Protein AF-A0A816EAW7-F1 (afdb_monomer)

pLDDT: mean 80.54, std 17.63, range [36.53, 95.44]

Radius of gyration: 19.99 Å; Cα contacts (8 Å, |Δi|>4): 144; chains: 1; bounding box: 43×28×60 Å

Solvent-accessible surface area (backbone atoms only — not comparable to full-atom values): 8232 Å² total; per-residue (Å²): 134,89,57,76,67,58,57,55,52,52,49,51,55,50,50,52,52,50,51,55,50,50,54,50,51,55,53,49,51,54,51,42,52,52,53,39,47,65,67,39,70,83,46,56,86,49,46,46,56,39,50,96,47,56,56,71,58,33,49,54,53,45,54,53,47,52,52,54,28,46,75,72,71,34,52,48,37,37,38,30,41,41,70,43,67,92,51,97,84,47,75,60,60,42,52,62,49,52,50,51,51,28,57,77,69,72,35,50,77,45,82,50,97,50,85,22,38,39,34,37,41,39,64,92,86,63,87,84,74,85,83,79,83,80,86,80,86,76,90,133

Structure (mmCIF, N/CA/C/O backbone):
data_AF-A0A816EAW7-F1
#
_entry.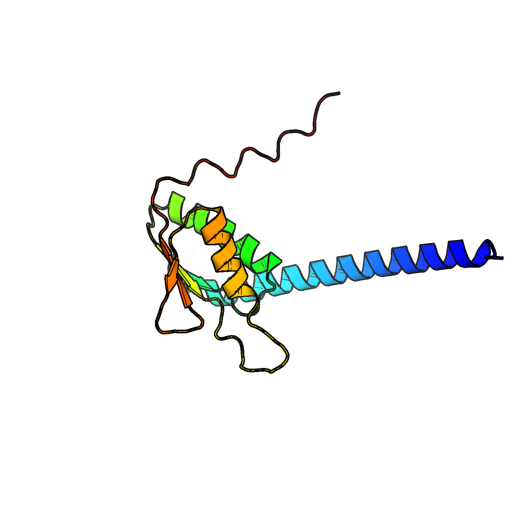id   AF-A0A816EAW7-F1
#
loop_
_atom_site.group_PDB
_atom_site.id
_atom_site.type_symbol
_atom_site.label_atom_id
_atom_site.label_alt_id
_atom_site.label_comp_id
_atom_site.label_asym_id
_atom_site.label_entity_id
_atom_site.label_seq_id
_atom_site.pdbx_PDB_ins_code
_atom_site.Cartn_x
_atom_site.Cartn_y
_atom_site.Cartn_z
_atom_site.occupancy
_atom_site.B_iso_or_equiv
_atom_site.auth_seq_id
_atom_site.auth_comp_id
_atom_site.auth_asym_id
_atom_site.auth_atom_id
_atom_site.pdbx_PDB_model_num
ATOM 1 N N . MET A 1 1 ? 26.544 9.872 -40.098 1.00 45.44 1 MET A N 1
ATOM 2 C CA . MET A 1 1 ? 25.531 9.278 -41.000 1.00 45.44 1 MET A CA 1
ATOM 3 C C . MET A 1 1 ? 25.099 7.954 -40.377 1.00 45.44 1 MET A C 1
ATOM 5 O O . MET A 1 1 ? 25.922 7.053 -40.312 1.00 45.44 1 MET A O 1
ATOM 9 N N . TRP A 1 2 ? 23.891 7.858 -39.815 1.00 51.16 2 TRP A N 1
ATOM 10 C CA . TRP A 1 2 ? 23.398 6.618 -39.192 1.00 51.16 2 TRP A CA 1
ATOM 11 C C . TRP A 1 2 ? 22.940 5.661 -40.300 1.00 51.16 2 TRP A C 1
ATOM 13 O O . TRP A 1 2 ? 22.069 6.033 -41.089 1.00 51.16 2 TRP A O 1
ATOM 23 N N . LYS A 1 3 ? 23.549 4.474 -40.412 1.00 60.03 3 LYS A N 1
ATOM 24 C CA . LYS A 1 3 ? 23.235 3.514 -41.482 1.00 60.03 3 LYS A CA 1
ATOM 25 C C . LYS A 1 3 ? 21.936 2.772 -41.149 1.00 60.03 3 LYS A C 1
ATOM 27 O O . LYS A 1 3 ? 21.667 2.451 -39.998 1.00 60.03 3 LYS A O 1
ATOM 32 N N . LEU A 1 4 ? 21.117 2.494 -42.167 1.00 55.78 4 LEU A N 1
ATOM 33 C CA . LEU A 1 4 ? 19.802 1.842 -42.035 1.00 55.78 4 LEU A CA 1
ATOM 34 C C . LEU A 1 4 ? 19.847 0.493 -41.276 1.00 55.78 4 LEU A C 1
ATOM 36 O O . LEU A 1 4 ? 18.864 0.130 -40.634 1.00 55.78 4 LEU A O 1
ATOM 40 N N . GLY A 1 5 ? 20.988 -0.209 -41.300 1.00 58.91 5 GLY A N 1
ATOM 41 C CA . GLY A 1 5 ? 21.215 -1.463 -40.568 1.00 58.91 5 GLY A CA 1
ATOM 42 C C . GLY A 1 5 ? 21.187 -1.313 -39.041 1.00 58.91 5 GLY A C 1
ATOM 43 O O . GLY A 1 5 ? 20.558 -2.134 -38.373 1.00 58.91 5 GLY A O 1
ATOM 44 N N . ASP A 1 6 ? 21.733 -0.217 -38.502 1.00 64.94 6 ASP A N 1
ATOM 45 C CA . ASP A 1 6 ? 21.784 0.041 -37.052 1.00 64.94 6 ASP A CA 1
ATOM 46 C C . ASP A 1 6 ? 20.390 0.285 -36.461 1.00 64.94 6 ASP A C 1
ATOM 48 O O . ASP A 1 6 ? 20.115 -0.068 -35.317 1.00 64.94 6 ASP A O 1
ATOM 52 N N . LYS A 1 7 ? 19.467 0.852 -37.251 1.00 69.12 7 LYS A N 1
ATOM 53 C CA . LYS A 1 7 ? 18.089 1.116 -36.804 1.00 69.12 7 LYS A CA 1
ATOM 54 C C . LYS A 1 7 ? 17.279 -0.169 -36.634 1.00 69.12 7 LYS A C 1
ATOM 56 O O . LYS A 1 7 ? 16.505 -0.275 -35.684 1.00 69.12 7 LYS A O 1
ATOM 61 N N . SER A 1 8 ? 17.450 -1.133 -37.542 1.00 79.06 8 SER A N 1
ATOM 62 C CA . SER A 1 8 ? 16.750 -2.422 -37.466 1.00 79.06 8 SER A CA 1
ATOM 63 C C . SER A 1 8 ? 17.218 -3.242 -36.260 1.00 79.06 8 SER A C 1
ATOM 65 O O . SER A 1 8 ? 16.386 -3.699 -35.476 1.00 79.06 8 SER A O 1
ATOM 67 N N . GLN A 1 9 ? 18.534 -3.306 -36.034 1.00 80.62 9 GLN A N 1
ATOM 68 C CA . GLN A 1 9 ? 19.122 -3.983 -34.879 1.00 80.62 9 GLN A CA 1
ATOM 69 C C . GLN A 1 9 ? 18.746 -3.291 -33.565 1.00 80.62 9 GLN A C 1
ATOM 71 O O . GLN A 1 9 ? 18.330 -3.959 -32.621 1.00 80.62 9 GLN A O 1
ATOM 76 N N . ALA A 1 10 ? 18.785 -1.955 -33.510 1.00 82.88 10 ALA A N 1
ATOM 77 C CA . ALA A 1 10 ? 18.338 -1.209 -32.333 1.00 82.88 10 ALA A CA 1
ATOM 78 C C . ALA A 1 10 ? 16.861 -1.481 -32.002 1.00 82.88 10 ALA A C 1
ATOM 80 O O . ALA A 1 10 ? 16.502 -1.625 -30.833 1.00 82.88 10 ALA A O 1
ATOM 81 N N . LYS A 1 11 ? 15.994 -1.597 -33.019 1.00 85.88 11 LYS A N 1
ATOM 82 C CA . LYS A 1 11 ? 14.579 -1.928 -32.812 1.00 85.88 11 LYS A CA 1
ATOM 83 C C . LYS A 1 11 ? 14.392 -3.362 -32.311 1.00 85.88 11 LYS A C 1
ATOM 85 O O . LYS A 1 11 ? 13.581 -3.565 -31.411 1.00 85.88 11 LYS A O 1
ATOM 90 N N . GLN A 1 12 ? 15.140 -4.328 -32.844 1.00 88.56 12 GLN A N 1
ATOM 91 C CA . GLN A 1 12 ? 15.104 -5.715 -32.368 1.00 88.56 12 GLN A CA 1
ATOM 92 C C . GLN A 1 12 ? 15.535 -5.817 -30.901 1.00 88.56 12 GLN A C 1
ATOM 94 O O . GLN A 1 12 ? 14.770 -6.332 -30.089 1.00 88.56 12 GLN A O 1
ATOM 99 N N . LEU A 1 13 ? 16.680 -5.229 -30.541 1.00 88.88 13 LEU A N 1
ATOM 100 C CA . LEU A 1 13 ? 17.169 -5.196 -29.157 1.00 88.88 13 LEU A CA 1
ATOM 101 C C . LEU A 1 13 ? 16.195 -4.470 -28.217 1.00 88.88 13 LEU A C 1
ATOM 103 O O . LEU A 1 13 ? 15.998 -4.881 -27.076 1.00 88.88 13 LEU A O 1
ATOM 107 N N . SER A 1 14 ? 15.538 -3.405 -28.688 1.00 90.62 14 SER A N 1
ATOM 108 C CA . SER A 1 14 ? 14.505 -2.712 -27.911 1.00 90.62 14 SER A CA 1
ATOM 109 C C . SER A 1 14 ? 13.276 -3.586 -27.660 1.00 90.62 14 SER A C 1
ATOM 111 O O . SER A 1 14 ? 12.704 -3.515 -26.573 1.00 90.62 14 SER A O 1
ATOM 113 N N . ASN A 1 15 ? 12.845 -4.371 -28.649 1.00 92.38 15 ASN A N 1
ATOM 114 C CA . ASN A 1 15 ? 11.709 -5.276 -28.498 1.00 92.38 15 ASN A CA 1
ATOM 115 C C . ASN A 1 15 ? 12.062 -6.442 -27.559 1.00 92.38 15 ASN A C 1
ATOM 117 O O . ASN A 1 15 ? 11.270 -6.775 -26.684 1.00 92.38 15 ASN A O 1
ATOM 121 N N . GLU A 1 16 ? 13.266 -7.008 -27.681 1.00 93.06 16 GLU A N 1
ATOM 122 C CA . GLU A 1 16 ? 13.765 -8.061 -26.785 1.00 93.06 16 GLU A CA 1
ATOM 123 C C . GLU A 1 16 ? 13.867 -7.568 -25.336 1.00 93.06 16 GLU A C 1
ATOM 125 O O . GLU A 1 16 ? 13.388 -8.227 -24.414 1.00 93.06 16 GLU A O 1
ATOM 130 N N . LYS A 1 17 ? 14.396 -6.356 -25.128 1.00 92.00 17 LYS A N 1
ATOM 131 C CA . LYS A 1 17 ? 14.407 -5.703 -23.814 1.00 92.00 17 LYS A CA 1
ATOM 132 C C . LYS A 1 17 ? 12.998 -5.589 -23.228 1.00 92.00 17 LYS A C 1
ATOM 134 O O . LYS A 1 17 ? 12.820 -5.836 -22.037 1.00 92.00 17 LYS A O 1
ATOM 139 N N . GLN A 1 18 ? 12.015 -5.189 -24.036 1.00 92.88 18 GLN A N 1
ATOM 140 C CA . GLN A 1 18 ? 10.630 -5.054 -23.584 1.00 92.88 18 GLN A CA 1
ATOM 141 C C . GLN A 1 18 ? 10.041 -6.407 -23.171 1.00 92.88 18 GLN A C 1
ATOM 143 O O . GLN A 1 18 ? 9.382 -6.497 -22.139 1.00 92.88 18 GLN A O 1
ATOM 148 N N . GLU A 1 19 ? 10.309 -7.457 -23.943 1.00 93.62 19 GLU A N 1
ATOM 149 C CA . GLU A 1 19 ? 9.829 -8.806 -23.652 1.00 93.62 19 GLU A CA 1
ATOM 150 C C . GLU A 1 19 ? 10.439 -9.358 -22.356 1.00 93.62 19 GLU A C 1
ATOM 152 O O . GLU A 1 19 ? 9.718 -9.794 -21.458 1.00 93.62 19 GLU A O 1
ATOM 157 N N . LEU A 1 20 ? 11.759 -9.238 -22.191 1.00 93.56 20 LEU A N 1
ATOM 158 C CA . LEU A 1 20 ? 12.444 -9.627 -20.955 1.00 93.56 20 LEU A CA 1
ATOM 159 C C . LEU A 1 20 ? 11.926 -8.845 -19.742 1.00 93.56 20 LEU A C 1
ATOM 161 O O . LEU A 1 20 ? 11.743 -9.413 -18.664 1.00 93.56 20 LEU A O 1
ATOM 165 N N . TYR A 1 21 ? 11.652 -7.551 -19.917 1.00 92.00 21 TYR A N 1
ATOM 166 C CA . TYR A 1 21 ? 11.072 -6.713 -18.873 1.00 92.00 21 TYR A CA 1
ATOM 167 C C . TYR A 1 21 ? 9.672 -7.194 -18.460 1.00 92.00 21 TYR A C 1
ATOM 169 O O . TYR A 1 21 ? 9.386 -7.301 -17.266 1.00 92.00 21 TYR A O 1
ATOM 177 N N . ASN A 1 22 ? 8.823 -7.556 -19.425 1.00 92.62 22 ASN A N 1
ATOM 178 C CA . ASN A 1 22 ? 7.492 -8.100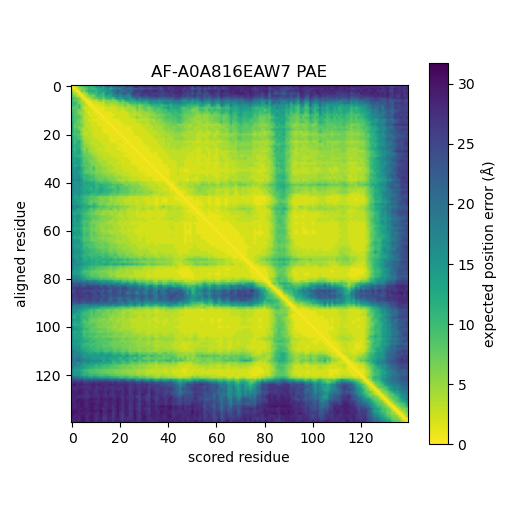 -19.154 1.00 92.62 22 ASN A CA 1
ATOM 179 C C . ASN A 1 22 ? 7.572 -9.433 -18.392 1.00 92.62 22 ASN A C 1
ATOM 181 O O . ASN A 1 22 ? 6.873 -9.618 -17.396 1.00 92.62 22 ASN A O 1
ATOM 185 N N . GLN A 1 23 ? 8.464 -10.339 -18.806 1.00 93.38 23 GLN A N 1
ATOM 186 C CA . GLN A 1 23 ? 8.670 -11.626 -18.130 1.00 93.38 23 GLN A CA 1
ATOM 187 C C . GLN A 1 23 ? 9.192 -11.457 -16.701 1.00 93.38 23 GLN A C 1
ATOM 189 O O . GLN A 1 23 ? 8.761 -12.166 -15.789 1.00 93.38 23 GLN A O 1
ATOM 194 N N . MET A 1 24 ? 10.111 -10.513 -16.490 1.00 92.25 24 MET A N 1
ATOM 195 C CA . MET A 1 24 ? 10.599 -10.164 -15.159 1.00 92.25 24 MET A CA 1
ATOM 196 C C . MET A 1 24 ? 9.455 -9.649 -14.277 1.00 92.25 24 MET A C 1
ATOM 198 O O . MET A 1 24 ? 9.306 -10.113 -13.149 1.00 92.25 24 MET A O 1
ATOM 202 N N . ASN A 1 25 ? 8.626 -8.736 -14.787 1.00 88.69 25 ASN A N 1
ATOM 203 C CA . ASN A 1 25 ? 7.493 -8.196 -14.038 1.00 88.69 25 ASN A CA 1
ATOM 204 C C . ASN A 1 25 ? 6.460 -9.271 -13.683 1.00 88.69 25 ASN A C 1
ATOM 206 O O . ASN A 1 25 ? 5.967 -9.283 -12.559 1.00 88.69 25 ASN A O 1
ATOM 210 N N . ASP A 1 26 ? 6.166 -10.206 -14.589 1.00 91.50 26 ASP A N 1
ATOM 211 C CA . ASP A 1 26 ? 5.248 -11.312 -14.299 1.00 91.50 26 ASP A CA 1
ATOM 212 C C . ASP A 1 26 ? 5.786 -12.238 -13.196 1.00 91.50 26 ASP A C 1
ATOM 214 O O . ASP A 1 26 ? 5.051 -12.620 -12.282 1.00 91.50 26 ASP A O 1
ATOM 218 N N . LYS A 1 27 ? 7.086 -12.557 -13.230 1.00 92.44 27 LYS A N 1
ATOM 219 C CA . LYS A 1 27 ? 7.736 -13.336 -12.166 1.00 92.44 27 LYS A CA 1
ATOM 220 C C . LYS A 1 27 ? 7.731 -12.594 -10.831 1.00 92.44 27 LYS A C 1
ATOM 222 O O . LYS A 1 27 ? 7.436 -13.215 -9.812 1.00 92.44 27 LYS A O 1
ATOM 227 N N . ASN A 1 28 ? 8.010 -11.290 -10.840 1.00 88.38 28 ASN A N 1
ATOM 228 C CA . ASN A 1 28 ? 7.964 -10.454 -9.639 1.00 88.38 28 ASN A CA 1
ATOM 229 C C . ASN A 1 28 ? 6.560 -10.446 -9.032 1.00 88.38 28 ASN A C 1
ATOM 231 O O . ASN A 1 28 ? 6.416 -10.771 -7.859 1.00 88.38 28 ASN A O 1
ATOM 235 N N . ARG A 1 29 ? 5.526 -10.222 -9.853 1.00 89.31 29 ARG A N 1
ATOM 236 C CA . ARG A 1 29 ? 4.127 -10.246 -9.414 1.00 89.31 29 ARG A CA 1
ATOM 237 C C . ARG A 1 29 ? 3.755 -11.578 -8.759 1.00 89.31 29 ARG A C 1
ATOM 239 O O . ARG A 1 29 ? 3.183 -11.591 -7.674 1.00 89.31 29 ARG A O 1
ATOM 246 N N . LYS A 1 30 ? 4.109 -12.707 -9.383 1.00 92.25 30 LYS A N 1
ATOM 247 C CA . LYS A 1 30 ? 3.851 -14.044 -8.816 1.00 92.25 30 LYS A CA 1
ATOM 248 C C . LYS A 1 30 ? 4.578 -14.249 -7.486 1.00 92.25 30 LYS A C 1
ATOM 250 O O . LYS A 1 30 ? 4.005 -14.800 -6.551 1.00 92.25 30 LYS A O 1
ATOM 255 N N . ALA A 1 31 ? 5.829 -13.800 -7.383 1.00 90.44 31 ALA A N 1
ATOM 256 C CA . ALA A 1 31 ? 6.582 -13.867 -6.134 1.00 90.44 31 ALA A CA 1
ATOM 257 C C . ALA A 1 31 ? 5.943 -12.994 -5.040 1.00 90.44 31 ALA A C 1
ATOM 259 O O . ALA A 1 31 ? 5.782 -13.454 -3.911 1.00 90.44 31 ALA A O 1
ATOM 260 N N . ALA A 1 32 ? 5.519 -11.778 -5.384 1.00 88.62 32 ALA A N 1
ATOM 261 C CA . ALA A 1 32 ? 4.837 -10.852 -4.489 1.00 88.62 32 ALA A CA 1
ATOM 262 C C . ALA A 1 32 ? 3.519 -11.427 -3.957 1.00 88.62 32 ALA A C 1
ATOM 264 O O . ALA A 1 32 ? 3.270 -11.370 -2.756 1.00 88.62 32 ALA A O 1
ATOM 265 N N . GLU A 1 33 ? 2.707 -12.047 -4.818 1.00 91.56 33 GLU A N 1
ATOM 266 C CA . GLU A 1 33 ? 1.467 -12.730 -4.425 1.00 91.56 33 GLU A CA 1
ATOM 267 C C . GLU A 1 33 ? 1.725 -13.862 -3.417 1.00 91.56 33 GLU A C 1
ATOM 269 O O . GLU A 1 33 ? 1.006 -13.978 -2.423 1.00 91.56 33 GLU A O 1
ATOM 274 N N . LEU A 1 34 ? 2.770 -14.670 -3.634 1.00 91.62 34 LEU A N 1
ATOM 275 C CA . LEU A 1 34 ? 3.145 -15.757 -2.724 1.00 91.62 34 LEU A CA 1
ATOM 276 C C . LEU A 1 34 ? 3.613 -15.234 -1.363 1.00 91.62 34 LEU A C 1
ATOM 278 O O . LEU A 1 34 ? 3.159 -15.731 -0.332 1.00 91.62 34 LEU A O 1
ATOM 282 N N . ILE A 1 35 ? 4.489 -14.224 -1.361 1.00 88.94 35 ILE A N 1
ATOM 283 C CA . ILE A 1 35 ? 4.980 -13.557 -0.146 1.00 88.94 35 ILE A CA 1
ATOM 284 C C . ILE A 1 35 ? 3.800 -12.965 0.625 1.00 88.94 35 ILE A C 1
ATOM 286 O O . ILE A 1 35 ? 3.606 -13.269 1.803 1.00 88.94 35 ILE A O 1
ATOM 290 N N . PHE A 1 36 ? 2.967 -12.178 -0.057 1.00 92.56 36 PHE A N 1
ATOM 291 C CA . PHE A 1 36 ? 1.801 -11.539 0.534 1.00 92.56 36 PHE A CA 1
ATOM 292 C C . PHE A 1 36 ? 0.861 -12.570 1.159 1.00 92.56 36 PHE A C 1
ATOM 294 O O . PHE A 1 36 ? 0.488 -12.439 2.325 1.00 92.56 36 PHE A O 1
ATOM 301 N N . HIS A 1 37 ? 0.506 -13.624 0.419 1.00 91.75 37 HIS A N 1
ATOM 302 C CA . HIS A 1 37 ? -0.384 -14.660 0.928 1.00 91.75 37 HIS A CA 1
ATOM 303 C C . HIS A 1 37 ? 0.209 -15.372 2.145 1.00 91.75 37 HIS A C 1
ATOM 305 O O . HIS A 1 37 ? -0.499 -15.575 3.128 1.00 91.75 37 HIS A O 1
ATOM 311 N N . PHE A 1 38 ? 1.497 -15.722 2.105 1.00 91.31 38 PHE A N 1
ATOM 312 C CA . PHE A 1 38 ? 2.165 -16.417 3.202 1.00 91.31 38 PHE A CA 1
ATOM 313 C C . PHE A 1 38 ? 2.090 -15.629 4.515 1.00 91.31 38 PHE A C 1
ATOM 315 O O . PHE A 1 38 ? 1.674 -16.184 5.533 1.00 91.31 38 PHE A O 1
ATOM 322 N N . TYR A 1 39 ? 2.422 -14.336 4.485 1.00 88.44 39 TYR A N 1
ATOM 323 C CA . TYR A 1 39 ? 2.423 -13.503 5.690 1.00 88.44 39 TYR A CA 1
ATOM 324 C C . TYR A 1 39 ? 1.022 -13.112 6.157 1.00 88.44 39 TYR A C 1
ATOM 326 O O . TYR A 1 39 ? 0.772 -13.063 7.357 1.00 88.44 39 TYR A O 1
ATOM 334 N N . ASN A 1 40 ? 0.079 -12.909 5.235 1.00 91.88 40 ASN A N 1
ATOM 335 C CA . ASN A 1 40 ? -1.272 -12.466 5.582 1.00 91.88 40 ASN A CA 1
ATOM 336 C C . ASN A 1 40 ? -2.244 -13.615 5.898 1.00 91.88 40 ASN A C 1
ATOM 338 O O . ASN A 1 40 ? -3.342 -13.352 6.386 1.00 91.88 40 ASN A O 1
ATOM 342 N N . LYS A 1 41 ? -1.874 -14.883 5.658 1.00 90.38 41 LYS A N 1
ATOM 343 C CA . LYS A 1 41 ? -2.759 -16.052 5.836 1.00 90.38 41 LYS A CA 1
ATOM 344 C C . LYS A 1 41 ? -3.373 -16.157 7.235 1.00 90.38 41 LYS A C 1
ATOM 346 O O . LYS A 1 41 ? -4.524 -16.560 7.362 1.00 90.38 41 LYS A O 1
ATOM 351 N N . ASN A 1 42 ? -2.604 -15.810 8.265 1.00 89.06 42 ASN A N 1
ATOM 352 C CA . ASN A 1 42 ? -3.018 -15.918 9.668 1.00 89.06 42 ASN A CA 1
ATOM 353 C C . ASN A 1 42 ? -3.244 -14.544 10.322 1.00 89.06 42 ASN A C 1
ATOM 355 O O . ASN A 1 42 ? -3.383 -14.457 11.541 1.00 89.06 42 ASN A O 1
ATOM 359 N N . CYS A 1 43 ? -3.243 -13.466 9.535 1.00 87.56 43 CYS A N 1
ATOM 360 C CA . CYS A 1 43 ? -3.465 -12.124 10.051 1.00 87.56 43 CYS A CA 1
ATOM 361 C C . CYS A 1 43 ? -4.963 -11.856 10.262 1.00 87.56 43 CYS A C 1
ATOM 363 O O . CYS A 1 43 ? -5.791 -12.310 9.467 1.00 87.56 43 CYS A O 1
ATOM 365 N N . PRO A 1 44 ? -5.333 -11.072 11.291 1.00 90.31 44 PRO A N 1
ATOM 366 C CA . PRO A 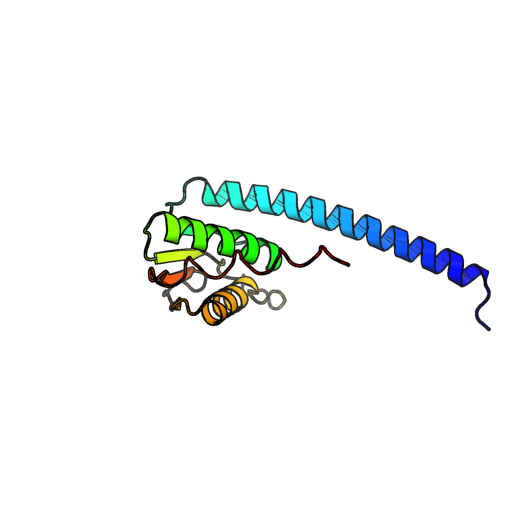1 44 ? -6.691 -10.561 11.434 1.00 90.31 44 PRO A CA 1
ATOM 367 C C . PRO A 1 44 ? -7.161 -9.788 10.194 1.00 90.31 44 PRO A C 1
ATOM 369 O O . PRO A 1 44 ? -6.362 -9.227 9.441 1.00 90.31 44 PRO A O 1
ATOM 372 N N . SER A 1 45 ? -8.479 -9.682 10.010 1.00 86.75 45 SER A N 1
ATOM 373 C CA . SER A 1 45 ? -9.078 -8.930 8.896 1.00 86.75 45 SER A CA 1
ATOM 374 C C . SER A 1 45 ? -8.646 -7.459 8.862 1.00 86.75 45 SER A C 1
ATOM 376 O O . SER A 1 45 ? -8.525 -6.904 7.774 1.00 86.75 45 SER A O 1
ATOM 378 N N . SER A 1 46 ? -8.359 -6.862 10.021 1.00 90.44 46 SER A N 1
ATOM 379 C CA . SER A 1 46 ? -7.901 -5.480 10.212 1.00 90.44 46 SER A CA 1
ATOM 380 C C . SER A 1 46 ? -6.376 -5.310 10.200 1.00 90.44 46 SER A C 1
ATOM 382 O O . SER A 1 46 ? -5.878 -4.248 10.574 1.00 90.44 46 SER A O 1
ATOM 384 N N . VAL A 1 47 ? -5.615 -6.327 9.785 1.00 93.62 47 VAL A N 1
ATOM 385 C CA . VAL A 1 47 ? -4.153 -6.268 9.651 1.00 93.62 47 VAL A CA 1
ATOM 386 C C . VAL A 1 47 ? -3.757 -6.613 8.217 1.00 93.62 47 VAL A C 1
ATOM 388 O O . VAL A 1 47 ? -4.358 -7.485 7.582 1.00 93.62 47 VAL A O 1
ATOM 391 N N . ILE A 1 48 ? -2.746 -5.918 7.703 1.00 95.44 48 ILE A N 1
ATOM 392 C CA . ILE A 1 48 ? -2.093 -6.234 6.438 1.00 95.44 48 ILE A CA 1
ATOM 393 C C . ILE A 1 48 ? -0.583 -6.115 6.561 1.00 95.44 48 ILE A C 1
ATOM 395 O O . ILE A 1 48 ? -0.065 -5.120 7.068 1.00 95.44 48 ILE A O 1
ATOM 399 N N . ASP A 1 49 ? 0.109 -7.126 6.055 1.00 94.00 49 ASP A N 1
ATOM 400 C CA . ASP A 1 49 ? 1.555 -7.145 5.953 1.00 94.00 49 ASP A CA 1
ATOM 401 C C . ASP A 1 49 ? 2.009 -6.956 4.504 1.00 94.00 49 ASP A C 1
ATOM 403 O O . ASP A 1 49 ? 1.646 -7.727 3.613 1.00 94.00 49 ASP A O 1
ATOM 407 N N . LEU A 1 50 ? 2.769 -5.886 4.279 1.00 92.56 50 LEU A N 1
ATOM 408 C CA . LEU A 1 50 ? 3.299 -5.459 2.988 1.00 92.56 50 LEU A CA 1
ATOM 409 C C . LEU A 1 50 ? 4.829 -5.548 2.938 1.00 92.56 50 LEU A C 1
ATOM 411 O O . LEU A 1 50 ? 5.432 -5.064 1.978 1.00 92.56 50 LEU A O 1
ATOM 415 N N . HIS A 1 51 ? 5.485 -6.103 3.963 1.00 88.31 51 HIS A N 1
ATOM 416 C CA . HIS A 1 51 ? 6.942 -6.159 3.970 1.00 88.31 51 HIS A CA 1
ATOM 417 C C . HIS A 1 51 ? 7.480 -7.008 2.810 1.00 88.31 51 HIS A C 1
ATOM 419 O O . HIS A 1 51 ? 6.880 -7.988 2.376 1.00 88.31 51 HIS A O 1
ATOM 425 N N . GLY A 1 52 ? 8.648 -6.617 2.299 1.00 84.19 52 GLY A N 1
ATOM 426 C CA . GLY A 1 52 ? 9.321 -7.345 1.221 1.00 84.19 52 GLY A CA 1
ATOM 427 C C . GLY A 1 52 ? 8.674 -7.205 -0.161 1.00 84.19 52 GLY A C 1
ATOM 428 O O . GLY A 1 52 ? 9.233 -7.719 -1.126 1.00 84.19 52 GLY A O 1
ATOM 429 N N . LEU A 1 53 ? 7.550 -6.493 -0.282 1.00 89.88 53 LEU A N 1
ATOM 430 C CA . LEU A 1 53 ? 6.918 -6.204 -1.567 1.00 89.88 53 LEU A CA 1
ATOM 431 C C . LEU A 1 53 ? 7.555 -4.994 -2.255 1.00 89.88 53 LEU A C 1
ATOM 433 O O . LEU A 1 53 ? 8.169 -4.129 -1.620 1.00 89.88 53 LEU A O 1
ATOM 437 N N . ARG A 1 54 ? 7.376 -4.891 -3.573 1.00 88.44 54 ARG A N 1
ATOM 438 C CA . ARG A 1 54 ? 7.662 -3.643 -4.283 1.00 88.44 54 ARG A CA 1
ATOM 439 C C . ARG A 1 54 ? 6.564 -2.621 -3.980 1.00 88.44 54 ARG A C 1
ATOM 441 O O . ARG A 1 54 ? 5.455 -2.970 -3.587 1.00 88.44 54 ARG A O 1
ATOM 448 N N . VAL A 1 55 ? 6.874 -1.337 -4.144 1.00 89.25 55 VAL A N 1
ATOM 449 C CA . VAL A 1 55 ? 5.957 -0.231 -3.803 1.00 89.25 55 VAL A CA 1
ATOM 450 C C . VAL A 1 55 ? 4.629 -0.324 -4.560 1.00 89.25 55 VAL A C 1
ATOM 452 O O . VAL A 1 55 ? 3.566 -0.180 -3.967 1.00 89.25 55 VAL A O 1
ATOM 455 N N . ASP A 1 56 ? 4.697 -0.565 -5.864 1.00 88.81 56 ASP A N 1
ATOM 456 C CA . ASP A 1 56 ? 3.555 -0.709 -6.767 1.00 88.81 56 ASP A CA 1
ATOM 457 C C . ASP A 1 56 ? 2.642 -1.874 -6.360 1.00 88.81 56 ASP A C 1
ATOM 459 O O . ASP A 1 56 ? 1.422 -1.722 -6.252 1.00 88.81 56 ASP A O 1
ATOM 463 N N . GLU A 1 57 ? 3.244 -3.021 -6.056 1.00 89.75 57 GLU A N 1
ATOM 464 C CA . GLU A 1 57 ? 2.538 -4.210 -5.574 1.00 89.75 57 GLU A CA 1
ATOM 465 C C . GLU A 1 57 ? 1.886 -3.944 -4.209 1.00 89.75 57 GLU A C 1
ATOM 467 O O . GLU A 1 57 ? 0.695 -4.199 -4.019 1.00 89.75 57 GLU A O 1
ATOM 472 N N . ALA A 1 58 ? 2.638 -3.357 -3.274 1.00 92.25 58 ALA A N 1
ATOM 473 C CA . ALA A 1 58 ? 2.171 -3.041 -1.929 1.00 92.25 58 ALA A CA 1
ATOM 474 C C . ALA A 1 58 ? 0.967 -2.089 -1.936 1.00 92.25 58 ALA A C 1
ATOM 476 O O . ALA A 1 58 ? -0.008 -2.327 -1.224 1.00 92.25 58 ALA A O 1
ATOM 477 N N . LEU A 1 59 ? 1.003 -1.034 -2.757 1.00 92.62 59 LEU A N 1
ATOM 478 C CA . LEU A 1 59 ? -0.109 -0.088 -2.890 1.00 92.62 59 LEU A CA 1
ATOM 479 C C . LEU A 1 59 ? -1.356 -0.738 -3.500 1.00 92.62 59 LEU A C 1
ATOM 481 O O . LEU A 1 59 ? -2.470 -0.430 -3.076 1.00 92.62 59 LEU A O 1
ATOM 485 N N . THR A 1 60 ? -1.177 -1.664 -4.446 1.00 92.50 60 THR A N 1
ATOM 486 C CA . THR A 1 60 ? -2.285 -2.428 -5.038 1.00 92.50 60 THR A CA 1
ATOM 487 C C . THR A 1 60 ? -2.989 -3.270 -3.969 1.00 92.50 60 THR A C 1
ATOM 489 O O . THR A 1 60 ? -4.212 -3.197 -3.822 1.00 92.50 60 THR A O 1
ATOM 492 N N . PHE A 1 61 ? -2.229 -4.021 -3.163 1.00 93.81 61 PHE A N 1
ATOM 493 C CA . PHE A 1 61 ? -2.797 -4.808 -2.064 1.00 93.81 61 PHE A CA 1
ATOM 494 C C . PHE A 1 61 ? -3.410 -3.930 -0.969 1.00 93.81 61 PHE A C 1
ATOM 496 O O . PHE A 1 61 ? -4.496 -4.243 -0.476 1.00 93.81 61 PHE A O 1
ATOM 503 N N . LEU A 1 62 ? -2.759 -2.816 -0.617 1.00 94.75 62 LEU A N 1
ATOM 504 C CA . LEU A 1 62 ? -3.269 -1.870 0.374 1.00 94.75 62 LEU A CA 1
ATOM 505 C C . LEU A 1 62 ? -4.615 -1.281 -0.047 1.00 94.75 62 LEU A C 1
ATOM 507 O O . LEU A 1 62 ? -5.545 -1.277 0.752 1.00 94.75 62 LEU A O 1
ATOM 511 N N . SER A 1 63 ? -4.731 -0.809 -1.290 1.00 93.44 63 SER A N 1
ATOM 512 C CA . SER A 1 63 ? -5.966 -0.211 -1.807 1.00 93.44 63 SER A CA 1
ATOM 513 C C . SER A 1 63 ? -7.138 -1.188 -1.718 1.00 93.44 63 SER A C 1
ATOM 515 O O . SER A 1 63 ? -8.186 -0.846 -1.166 1.00 93.44 63 SER A O 1
ATOM 517 N N . LYS A 1 64 ? -6.926 -2.434 -2.159 1.00 92.50 64 LYS A N 1
ATOM 518 C CA . LYS A 1 64 ? -7.928 -3.497 -2.044 1.00 92.50 64 LYS A CA 1
ATOM 519 C C . LYS A 1 64 ? -8.309 -3.761 -0.587 1.00 92.50 64 LYS A C 1
ATOM 521 O O . LYS A 1 64 ? -9.487 -3.829 -0.256 1.00 92.50 64 LYS A O 1
ATOM 526 N N . LYS A 1 65 ? -7.320 -3.867 0.301 1.00 93.19 65 LYS A N 1
ATOM 527 C CA . LYS A 1 65 ? -7.561 -4.154 1.716 1.00 93.19 65 LYS A CA 1
ATOM 528 C C . LYS A 1 65 ? -8.298 -3.029 2.431 1.00 93.19 65 LYS A C 1
ATOM 530 O O . LYS A 1 65 ? -9.164 -3.316 3.243 1.00 93.19 65 LYS A O 1
ATOM 5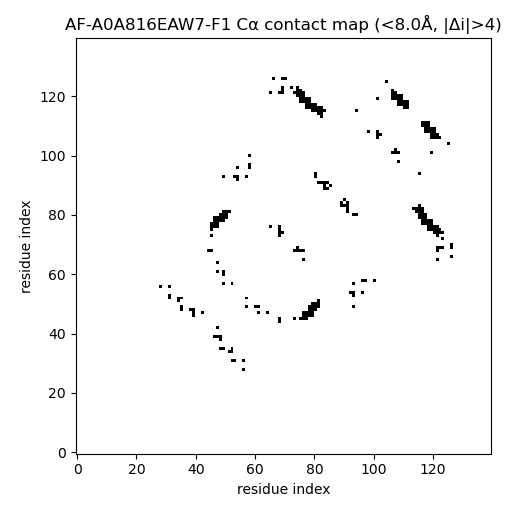35 N N . VAL A 1 66 ? -7.980 -1.771 2.132 1.00 91.81 66 VAL A N 1
ATOM 536 C CA . VAL A 1 66 ? -8.702 -0.608 2.666 1.00 91.81 66 VAL A CA 1
ATOM 537 C C . VAL A 1 66 ? -10.178 -0.693 2.290 1.00 91.81 66 VAL A C 1
ATOM 539 O O . VAL A 1 66 ? -11.028 -0.604 3.172 1.00 91.81 66 VAL A O 1
ATOM 542 N N . HIS A 1 67 ? -10.474 -0.951 1.013 1.00 90.19 67 HIS A N 1
ATOM 543 C CA . HIS A 1 67 ? -11.843 -1.149 0.544 1.00 90.19 67 HIS A CA 1
ATOM 544 C C . HIS A 1 67 ? -12.539 -2.302 1.286 1.00 90.19 67 HIS A C 1
ATOM 546 O O . HIS A 1 67 ? -13.620 -2.113 1.841 1.00 90.19 67 HIS A O 1
ATOM 552 N N . ASP A 1 68 ? -11.897 -3.471 1.368 1.00 89.75 68 ASP A N 1
ATOM 553 C CA . ASP A 1 68 ? -12.459 -4.647 2.038 1.00 89.75 68 ASP A CA 1
ATOM 554 C C . ASP A 1 68 ? -12.678 -4.400 3.541 1.00 89.75 68 ASP A C 1
ATOM 556 O O . ASP A 1 68 ? -13.686 -4.818 4.110 1.00 89.75 68 ASP A O 1
ATOM 560 N N . CYS A 1 69 ? -11.759 -3.707 4.214 1.00 89.81 69 CYS A N 1
ATOM 561 C CA . CYS A 1 69 ? -11.889 -3.368 5.627 1.00 89.81 69 CYS A CA 1
ATOM 562 C C . CYS A 1 69 ? -13.056 -2.410 5.868 1.00 89.81 69 CYS A C 1
ATOM 564 O O . CYS A 1 69 ? -13.857 -2.684 6.764 1.00 89.81 69 CYS A O 1
ATOM 566 N N . SER A 1 70 ? -13.185 -1.357 5.055 1.00 86.69 70 SER A N 1
ATOM 567 C CA . SER A 1 70 ? -14.304 -0.414 5.124 1.00 86.69 70 SER A CA 1
ATOM 5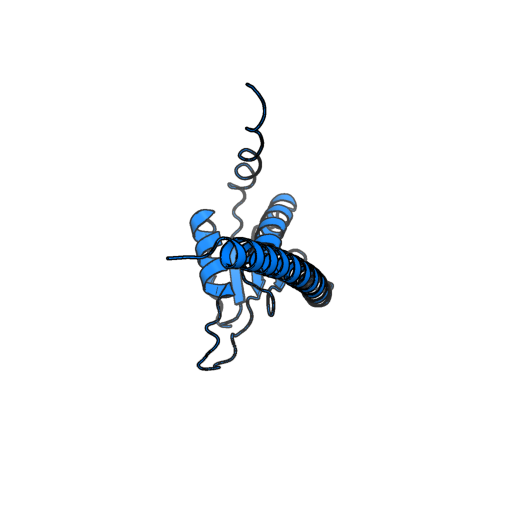68 C C . SER A 1 70 ? -15.644 -1.089 4.828 1.00 86.69 7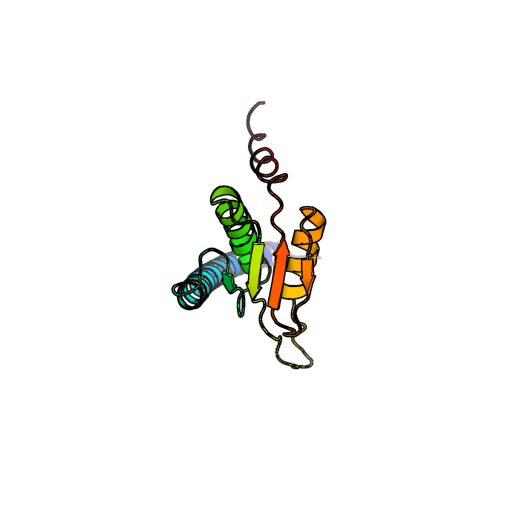0 SER A C 1
ATOM 570 O O . SER A 1 70 ? -16.601 -0.876 5.568 1.00 86.69 70 SER A O 1
ATOM 572 N N . ALA A 1 71 ? -15.712 -1.951 3.808 1.00 86.62 71 ALA A N 1
ATOM 573 C CA . ALA A 1 71 ? -16.924 -2.699 3.462 1.00 86.62 71 ALA A CA 1
ATOM 574 C C . ALA A 1 71 ? -17.369 -3.652 4.586 1.00 86.62 71 ALA A C 1
ATOM 576 O O . ALA A 1 71 ? -18.561 -3.839 4.814 1.00 86.62 71 ALA A O 1
ATOM 577 N N . ASN A 1 72 ? -16.413 -4.211 5.331 1.00 86.56 72 ASN A N 1
ATOM 578 C CA . ASN A 1 72 ? -16.671 -5.064 6.492 1.00 86.56 72 ASN A CA 1
ATOM 579 C C . ASN A 1 72 ? -16.925 -4.277 7.797 1.00 86.56 72 ASN A C 1
ATOM 581 O O . ASN A 1 72 ? -16.999 -4.885 8.864 1.00 86.56 72 ASN A O 1
ATOM 585 N N . GLY A 1 73 ? -17.020 -2.943 7.747 1.00 84.81 73 GLY A N 1
ATOM 586 C CA . GLY A 1 73 ? -17.277 -2.099 8.920 1.00 84.81 73 GLY A CA 1
ATOM 587 C C . GLY A 1 73 ? -16.090 -1.946 9.877 1.00 84.81 73 GLY A C 1
ATOM 588 O O . GLY A 1 73 ? -16.277 -1.550 11.027 1.00 84.81 73 GLY A O 1
ATOM 589 N N . ASN A 1 74 ? -14.866 -2.257 9.438 1.00 86.94 74 ASN A N 1
ATOM 590 C CA . ASN A 1 74 ? -13.671 -1.998 10.239 1.00 86.94 74 ASN A CA 1
ATOM 591 C C . ASN A 1 74 ? -13.284 -0.524 10.119 1.00 86.94 74 ASN A C 1
ATOM 593 O O . ASN A 1 74 ? -12.992 -0.039 9.028 1.00 86.94 74 ASN A O 1
ATOM 597 N N . ASN A 1 75 ? -13.191 0.155 11.259 1.00 89.81 75 ASN A N 1
ATOM 598 C CA . ASN A 1 75 ? -12.814 1.569 11.314 1.00 89.81 75 ASN A CA 1
ATOM 599 C C . ASN A 1 75 ? -11.296 1.786 11.325 1.00 89.81 75 ASN A C 1
ATOM 601 O O . ASN A 1 75 ? -10.832 2.922 11.297 1.00 89.81 75 ASN A O 1
ATOM 605 N N . GLN A 1 76 ? -10.508 0.715 11.424 1.00 92.38 76 GLN A N 1
ATOM 606 C CA . GLN A 1 76 ? -9.053 0.787 11.495 1.00 92.38 76 GLN A CA 1
ATOM 607 C C . GLN A 1 76 ? -8.412 -0.362 10.719 1.00 92.38 76 GLN A C 1
ATOM 609 O O . GLN A 1 76 ? -8.902 -1.494 10.739 1.00 92.38 76 GLN A O 1
ATOM 614 N N . LEU A 1 77 ? -7.290 -0.061 10.072 1.00 94.88 77 LEU A N 1
ATOM 615 C CA . LEU A 1 77 ? -6.427 -1.020 9.395 1.00 94.88 77 LEU A CA 1
ATOM 616 C C . LEU A 1 77 ? -4.986 -0.827 9.863 1.00 94.88 77 LEU A C 1
ATOM 618 O O . LEU A 1 77 ? -4.385 0.227 9.676 1.00 94.88 77 LEU A O 1
ATOM 622 N N . THR A 1 78 ? -4.416 -1.868 10.451 1.00 94.94 78 THR A N 1
ATOM 623 C CA . THR A 1 78 ? -3.001 -1.923 10.810 1.00 94.94 78 THR A CA 1
ATOM 624 C C . THR A 1 78 ? -2.185 -2.347 9.596 1.00 94.94 78 THR A C 1
ATOM 626 O O . THR A 1 78 ? -2.397 -3.431 9.059 1.00 94.94 78 THR A O 1
ATOM 629 N N . VAL A 1 79 ? -1.232 -1.515 9.189 1.00 94.62 79 VAL A N 1
ATOM 630 C CA . VAL A 1 79 ? -0.353 -1.743 8.040 1.00 94.62 79 VAL A CA 1
ATOM 631 C C . VAL A 1 79 ? 1.070 -1.976 8.530 1.00 94.62 79 VAL A C 1
ATOM 633 O O . VAL A 1 79 ? 1.678 -1.101 9.147 1.00 94.62 79 VAL A O 1
ATOM 636 N N . ILE A 1 80 ? 1.617 -3.148 8.227 1.00 93.00 80 ILE A N 1
ATOM 637 C CA . ILE A 1 80 ? 3.014 -3.494 8.480 1.00 93.00 80 ILE A CA 1
ATOM 638 C C . ILE A 1 80 ? 3.782 -3.236 7.183 1.00 93.00 80 ILE A C 1
ATOM 640 O O . ILE A 1 80 ? 3.585 -3.909 6.177 1.00 93.00 80 ILE A O 1
ATOM 644 N N . THR A 1 81 ? 4.637 -2.217 7.185 1.00 89.06 81 THR A N 1
ATOM 645 C CA . THR A 1 81 ? 5.462 -1.833 6.026 1.00 89.06 81 THR A CA 1
ATOM 646 C C . THR A 1 81 ? 6.841 -2.491 6.051 1.00 89.06 81 THR A C 1
ATOM 648 O O . THR A 1 81 ? 7.576 -2.427 5.067 1.00 89.06 81 THR A O 1
ATOM 651 N N . GLY A 1 82 ? 7.205 -3.098 7.185 1.00 81.38 82 GLY A N 1
ATOM 652 C CA . GLY A 1 82 ? 8.553 -3.574 7.480 1.00 81.38 82 GLY A CA 1
ATOM 653 C C . GLY A 1 82 ? 9.441 -2.467 8.052 1.00 81.38 82 GLY A C 1
ATOM 654 O O . GLY A 1 82 ? 9.204 -1.281 7.831 1.00 81.38 82 GLY A O 1
ATOM 655 N N . ILE A 1 83 ? 10.464 -2.873 8.809 1.00 68.81 83 ILE A N 1
ATOM 656 C CA . ILE A 1 83 ? 11.368 -1.974 9.552 1.00 68.81 83 ILE A CA 1
ATOM 657 C C . ILE A 1 83 ? 12.216 -1.119 8.593 1.00 68.81 83 ILE A C 1
ATOM 659 O O . ILE A 1 83 ? 12.621 -0.016 8.934 1.00 68.81 83 ILE A O 1
ATOM 663 N N . GLY A 1 84 ? 12.447 -1.619 7.371 1.00 61.91 84 GLY A N 1
ATOM 664 C CA . GLY A 1 84 ? 13.525 -1.141 6.514 1.00 61.91 84 GLY A CA 1
ATOM 665 C C . GLY A 1 84 ? 14.851 -1.494 7.174 1.00 61.91 84 GLY A C 1
ATOM 666 O O . GLY A 1 84 ? 15.204 -0.939 8.207 1.00 61.91 84 GLY A O 1
ATOM 667 N N . ASN A 1 85 ? 15.603 -2.450 6.632 1.00 51.12 85 ASN A N 1
ATOM 668 C CA . ASN A 1 85 ? 16.954 -2.640 7.153 1.00 51.12 85 ASN A CA 1
ATOM 669 C C . ASN A 1 85 ? 17.721 -1.320 6.983 1.00 51.12 85 ASN A C 1
ATOM 671 O O . ASN A 1 85 ? 17.660 -0.727 5.908 1.00 51.12 85 ASN A O 1
ATOM 675 N N . ASN A 1 86 ? 18.479 -0.913 8.009 1.00 47.69 86 ASN A N 1
ATOM 676 C CA . ASN A 1 86 ? 19.422 0.224 8.034 1.00 47.69 86 ASN A CA 1
ATOM 677 C C . ASN A 1 86 ? 20.579 0.100 7.006 1.00 47.69 86 ASN A C 1
ATOM 679 O O . ASN A 1 86 ? 21.682 0.611 7.199 1.00 47.69 86 ASN A O 1
ATOM 683 N N . SER A 1 87 ? 20.358 -0.627 5.914 1.00 45.53 87 SER A N 1
ATOM 684 C CA . SER A 1 87 ? 21.205 -0.651 4.739 1.00 45.53 87 SER A CA 1
ATOM 685 C C . SER A 1 87 ? 21.263 0.760 4.162 1.00 45.53 87 SER A C 1
ATOM 687 O O . SER A 1 87 ? 20.240 1.326 3.777 1.00 45.53 87 SER A O 1
ATOM 689 N N . LYS A 1 88 ? 22.479 1.310 4.063 1.00 47.00 88 LYS A N 1
ATOM 690 C CA . LYS A 1 88 ? 22.775 2.619 3.454 1.00 47.00 88 LYS A CA 1
ATOM 691 C C . LYS A 1 88 ? 22.223 2.778 2.025 1.00 47.00 88 LYS A C 1
ATOM 693 O O . LYS A 1 88 ? 22.191 3.897 1.527 1.00 47.00 88 LYS A O 1
ATOM 698 N N . GLU A 1 89 ? 21.786 1.693 1.380 1.00 48.62 89 GLU A N 1
ATOM 699 C CA . GLU A 1 89 ? 21.306 1.683 -0.006 1.00 48.62 89 GLU A CA 1
ATOM 700 C C . GLU A 1 89 ? 19.797 1.434 -0.174 1.00 48.62 89 GLU A C 1
ATOM 702 O O . GLU A 1 89 ? 19.265 1.641 -1.266 1.00 48.62 89 GLU A O 1
ATOM 707 N N . GLN A 1 90 ? 19.070 1.022 0.872 1.00 54.06 90 GLN A N 1
ATOM 708 C CA . GLN A 1 90 ? 17.637 0.706 0.775 1.00 54.06 90 GLN A CA 1
ATOM 709 C C . GLN A 1 90 ? 16.813 1.528 1.759 1.00 54.06 90 GLN A C 1
ATOM 711 O O . GLN A 1 90 ? 16.382 1.056 2.806 1.00 54.06 90 GLN A O 1
ATOM 716 N N . THR A 1 91 ? 16.542 2.777 1.378 1.00 56.84 91 THR A N 1
ATOM 717 C CA . THR A 1 91 ? 15.501 3.591 2.014 1.00 56.84 91 THR A CA 1
ATOM 718 C C . THR A 1 91 ? 14.186 2.800 2.039 1.00 56.84 91 THR A C 1
ATOM 720 O O . THR A 1 91 ? 13.776 2.317 0.979 1.00 56.84 91 THR A O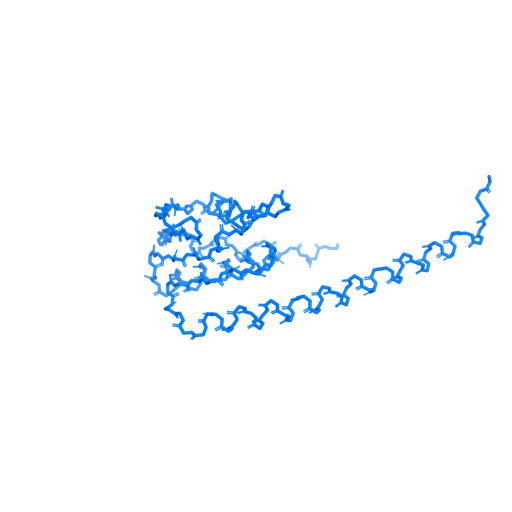 1
ATOM 723 N N . PRO A 1 92 ? 13.498 2.663 3.188 1.00 67.62 92 PRO A N 1
ATOM 724 C CA . PRO A 1 92 ? 12.190 2.017 3.241 1.00 67.62 92 PRO A CA 1
ATOM 725 C C . PRO A 1 92 ? 11.193 2.802 2.383 1.00 67.62 92 PRO A C 1
ATOM 727 O O . PRO A 1 92 ? 10.695 3.848 2.790 1.00 67.62 92 PRO A O 1
ATOM 730 N N . ARG A 1 93 ? 10.924 2.316 1.165 1.00 83.69 93 ARG A N 1
ATOM 731 C CA . ARG A 1 93 ? 10.090 3.027 0.178 1.00 83.69 93 ARG A CA 1
ATOM 732 C C . ARG A 1 93 ? 8.594 2.831 0.394 1.00 83.69 93 ARG A C 1
ATOM 734 O O . ARG A 1 93 ? 7.814 3.680 -0.004 1.00 83.69 93 ARG A O 1
ATOM 741 N N . ILE A 1 94 ? 8.185 1.743 1.045 1.00 89.38 94 ILE A N 1
ATOM 742 C CA . ILE A 1 94 ? 6.762 1.433 1.241 1.00 89.38 94 ILE A CA 1
ATOM 743 C C . ILE A 1 94 ? 6.125 2.427 2.215 1.00 89.38 94 ILE A C 1
ATOM 745 O O . ILE A 1 94 ? 5.101 3.018 1.903 1.00 89.38 94 ILE A O 1
ATOM 749 N N . LYS A 1 95 ? 6.753 2.673 3.370 1.00 88.75 95 LYS A N 1
ATOM 750 C CA . LYS A 1 95 ? 6.232 3.581 4.404 1.00 88.75 95 LYS A CA 1
ATOM 751 C C . LYS A 1 95 ? 5.847 4.980 3.883 1.00 88.75 95 LYS A C 1
ATOM 753 O O . LYS A 1 95 ? 4.701 5.371 4.101 1.00 88.75 95 LYS A O 1
ATOM 758 N N . PRO A 1 96 ? 6.723 5.738 3.191 1.00 91.06 96 PRO A N 1
ATOM 759 C CA . PRO A 1 96 ? 6.350 7.052 2.668 1.00 91.06 96 PRO A CA 1
ATOM 760 C C . PRO A 1 96 ? 5.239 6.974 1.613 1.00 91.06 96 PRO A C 1
ATOM 762 O O . PRO A 1 96 ? 4.411 7.876 1.539 1.00 91.06 96 PRO A O 1
ATOM 765 N N . GLU A 1 97 ? 5.175 5.900 0.830 1.00 91.94 97 GLU A N 1
ATOM 766 C CA . GLU A 1 97 ? 4.147 5.714 -0.199 1.00 91.94 97 GLU A CA 1
ATOM 767 C C . GLU A 1 97 ? 2.783 5.357 0.404 1.00 91.94 97 GLU A C 1
ATOM 769 O O . GLU A 1 97 ? 1.759 5.865 -0.045 1.00 91.94 97 GLU A O 1
ATOM 774 N N . VAL A 1 98 ? 2.757 4.583 1.492 1.00 91.94 98 VAL A N 1
ATOM 775 C CA . VAL A 1 98 ? 1.544 4.338 2.289 1.00 91.94 98 VAL A CA 1
ATOM 776 C C . VAL A 1 98 ? 1.031 5.635 2.919 1.00 91.94 98 VAL A C 1
ATOM 778 O O . VAL A 1 98 ? -0.170 5.899 2.890 1.00 91.94 98 VAL A O 1
ATOM 781 N N . ILE A 1 99 ? 1.926 6.478 3.444 1.00 91.94 99 ILE A N 1
ATOM 782 C CA . ILE A 1 99 ? 1.555 7.791 3.996 1.00 91.94 99 ILE A CA 1
ATOM 783 C C . ILE A 1 99 ? 0.966 8.684 2.898 1.00 91.94 99 ILE A C 1
ATOM 785 O O . ILE A 1 99 ? -0.098 9.270 3.094 1.00 91.94 99 ILE A O 1
ATOM 789 N N . GLN A 1 100 ? 1.604 8.751 1.726 1.00 93.31 100 GLN A N 1
ATOM 790 C CA . GLN A 1 100 ? 1.071 9.494 0.581 1.00 93.31 100 GLN A CA 1
ATOM 791 C C . GLN A 1 100 ? -0.287 8.954 0.125 1.00 93.31 100 GLN A C 1
ATOM 793 O O . GLN A 1 100 ? -1.194 9.734 -0.161 1.00 93.31 100 GLN A O 1
ATOM 798 N N . PHE A 1 101 ? -0.452 7.631 0.067 1.00 93.56 101 PHE A N 1
ATOM 799 C CA . PHE A 1 101 ? -1.730 7.001 -0.249 1.00 93.56 101 PHE A CA 1
ATOM 800 C C . PHE A 1 101 ? -2.814 7.433 0.744 1.00 93.56 101 PHE A C 1
ATOM 802 O O . PHE A 1 101 ? -3.892 7.856 0.326 1.00 93.56 101 PHE A O 1
ATOM 809 N N . ALA A 1 102 ? -2.527 7.395 2.046 1.00 92.44 102 ALA A N 1
ATOM 810 C CA . ALA A 1 102 ? -3.468 7.820 3.075 1.00 92.44 102 ALA A CA 1
ATOM 811 C C . ALA A 1 102 ? -3.821 9.312 2.947 1.00 92.44 102 ALA A C 1
ATOM 813 O O . ALA A 1 102 ? -4.996 9.668 2.969 1.00 92.44 102 ALA A O 1
ATOM 814 N N . GLN A 1 103 ? -2.832 10.177 2.701 1.00 91.62 103 GLN A N 1
ATOM 815 C CA . GLN A 1 103 ? -3.048 11.608 2.465 1.00 91.62 103 GLN A CA 1
ATOM 816 C C . GLN A 1 103 ? -3.959 11.871 1.258 1.00 91.62 103 GLN A C 1
ATOM 818 O O . GLN A 1 103 ? -4.912 12.643 1.369 1.00 91.62 103 GLN A O 1
ATOM 823 N N . ARG A 1 104 ? -3.713 11.206 0.119 1.00 91.31 104 ARG A N 1
ATOM 824 C CA . ARG A 1 104 ? -4.543 11.338 -1.097 1.00 91.31 104 ARG A CA 1
ATOM 825 C C . ARG A 1 104 ? -5.983 10.893 -0.855 1.00 91.31 104 ARG A C 1
ATOM 827 O O . ARG A 1 104 ? -6.910 11.518 -1.362 1.00 91.31 104 ARG A O 1
ATOM 834 N N . ASN A 1 105 ? -6.163 9.848 -0.053 1.00 88.31 105 ASN A N 1
ATOM 835 C CA . ASN A 1 105 ? -7.478 9.320 0.285 1.00 88.31 105 ASN A CA 1
ATOM 836 C C . ASN A 1 105 ? -8.122 10.015 1.491 1.00 88.31 105 ASN A C 1
ATOM 838 O O . ASN A 1 105 ? -9.261 9.708 1.792 1.00 88.31 105 ASN A O 1
ATOM 842 N N . LYS A 1 106 ? -7.460 10.987 2.139 1.00 89.94 106 LYS A N 1
ATOM 843 C CA . LYS A 1 106 ? -7.937 11.654 3.369 1.00 89.94 106 LYS A CA 1
ATOM 844 C C . LYS A 1 106 ? -8.188 10.673 4.526 1.00 89.94 106 LYS A C 1
ATOM 846 O O . LYS A 1 106 ? -9.143 10.830 5.287 1.00 89.94 106 LYS A O 1
ATOM 851 N N . ILE A 1 107 ? -7.316 9.679 4.640 1.00 92.81 107 ILE A N 1
ATOM 852 C CA . ILE A 1 107 ? -7.272 8.692 5.718 1.00 92.81 107 ILE A CA 1
ATOM 853 C C . ILE A 1 107 ? -6.292 9.195 6.782 1.00 92.81 107 ILE A C 1
ATOM 855 O O . ILE A 1 107 ? -5.169 9.595 6.458 1.00 92.81 107 ILE A O 1
ATOM 859 N N . THR A 1 108 ? -6.695 9.166 8.052 1.00 92.88 108 THR A N 1
ATOM 860 C CA . THR A 1 108 ? -5.808 9.541 9.161 1.00 92.88 108 THR A CA 1
ATOM 861 C C . THR A 1 108 ? -4.769 8.448 9.383 1.00 92.88 108 THR A C 1
ATOM 863 O O . THR A 1 108 ? -5.107 7.267 9.468 1.00 92.88 108 THR A O 1
ATOM 866 N N . VAL A 1 109 ? -3.500 8.846 9.497 1.00 93.75 109 VAL A N 1
ATOM 867 C CA . VAL A 1 109 ? -2.390 7.944 9.827 1.00 93.75 109 VAL A CA 1
ATOM 868 C C . VAL A 1 109 ? -2.005 8.143 11.286 1.00 93.75 109 VAL A C 1
ATOM 870 O O . VAL A 1 109 ? -1.598 9.235 11.680 1.00 93.75 109 VAL A O 1
ATOM 873 N N . VAL A 1 110 ? -2.078 7.073 12.069 1.00 93.38 110 VAL A N 1
ATOM 874 C CA . VAL A 1 110 ? -1.584 7.014 13.443 1.00 93.38 110 VAL A CA 1
ATOM 875 C C . VAL A 1 110 ? -0.245 6.280 13.445 1.00 93.38 110 VAL A C 1
ATOM 877 O O . VAL A 1 110 ? -0.125 5.136 12.995 1.00 93.38 110 VAL A O 1
ATOM 880 N N . TYR A 1 111 ? 0.785 6.964 13.936 1.00 90.12 111 TYR A N 1
ATOM 881 C CA . TYR A 1 111 ? 2.132 6.416 14.048 1.00 90.12 111 TYR A CA 1
ATOM 882 C C . TYR A 1 111 ? 2.237 5.540 15.292 1.00 90.12 111 TYR A C 1
ATOM 884 O O . TYR A 1 111 ? 1.791 5.925 16.372 1.00 90.12 111 TYR A O 1
ATOM 892 N N . THR A 1 112 ? 2.847 4.368 15.141 1.00 87.06 112 THR A N 1
ATOM 893 C CA . THR A 1 112 ? 3.114 3.467 16.265 1.00 87.06 112 THR A CA 1
ATOM 894 C C . THR A 1 112 ? 4.569 3.605 16.732 1.00 87.06 112 THR A C 1
ATOM 896 O O . THR A 1 112 ? 5.408 4.074 15.958 1.00 87.06 112 THR A O 1
ATOM 899 N N . PRO A 1 113 ? 4.907 3.179 17.967 1.00 84.38 113 PRO A N 1
ATOM 900 C CA . PRO A 1 113 ? 6.300 3.104 18.421 1.00 84.38 113 PRO A CA 1
ATOM 901 C C . PRO A 1 113 ? 7.173 2.179 17.559 1.00 84.38 113 PRO A C 1
ATOM 903 O O . PRO A 1 113 ? 8.390 2.331 17.523 1.00 84.38 113 PRO A O 1
ATOM 906 N N . ASN A 1 114 ? 6.556 1.227 16.853 1.00 81.69 114 ASN A N 1
ATOM 907 C CA . ASN A 1 114 ? 7.242 0.327 15.939 1.00 81.69 114 ASN A CA 1
ATOM 908 C C . ASN A 1 114 ? 7.437 1.022 14.585 1.00 81.69 114 ASN A C 1
ATOM 910 O O . ASN A 1 114 ? 6.479 1.261 13.850 1.00 81.69 114 ASN A O 1
ATOM 914 N N . GLU A 1 115 ? 8.685 1.295 14.201 1.00 77.25 115 GLU A N 1
ATOM 915 C CA . GLU A 1 115 ? 8.983 2.052 12.975 1.00 77.25 115 GLU A CA 1
ATOM 916 C C . GLU A 1 115 ? 8.438 1.409 11.688 1.00 77.25 115 GLU A C 1
ATOM 918 O O . GLU A 1 115 ? 8.148 2.125 10.726 1.00 77.25 115 GLU A O 1
ATOM 923 N N . GLY A 1 116 ? 8.254 0.086 11.682 1.00 84.62 116 GLY A N 1
ATOM 924 C CA . GLY A 1 116 ? 7.720 -0.675 10.553 1.00 84.62 116 GLY A CA 1
ATOM 925 C C . GLY A 1 116 ? 6.201 -0.855 10.530 1.00 84.62 116 GLY A C 1
ATOM 926 O O . GLY A 1 116 ? 5.720 -1.674 9.748 1.00 84.62 116 GLY A O 1
ATOM 927 N N . GLN A 1 117 ? 5.453 -0.149 11.382 1.00 90.12 117 GLN A N 1
ATOM 928 C CA . GLN A 1 117 ? 4.005 -0.303 11.517 1.00 90.12 117 GLN A CA 1
ATOM 929 C C . GLN A 1 117 ? 3.297 1.056 11.590 1.00 90.12 117 GLN A C 1
ATOM 931 O O . GLN A 1 117 ? 3.712 1.973 12.305 1.00 90.12 117 GLN A O 1
ATOM 936 N N . LEU A 1 118 ? 2.186 1.164 10.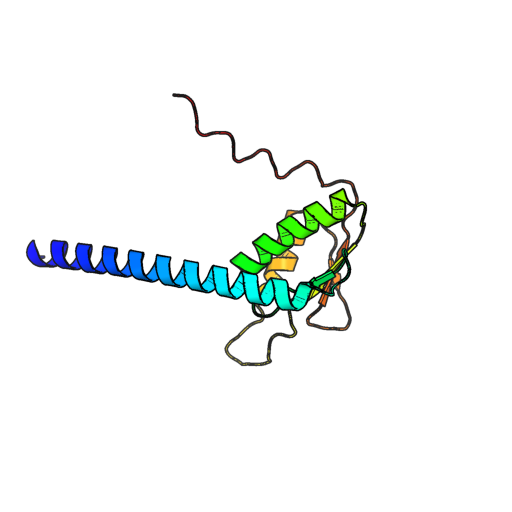866 1.00 92.62 118 LEU A N 1
ATOM 937 C CA . LEU A 1 118 ? 1.287 2.315 10.848 1.00 92.62 118 LEU A CA 1
ATOM 938 C C . LEU A 1 118 ? -0.151 1.836 11.057 1.00 92.62 118 LEU A C 1
ATOM 940 O O . LEU A 1 118 ? -0.495 0.716 10.685 1.00 92.62 118 LEU A O 1
ATOM 944 N N . ILE A 1 119 ? -1.002 2.688 11.616 1.00 93.88 119 ILE A N 1
ATOM 945 C CA . ILE A 1 119 ? -2.442 2.436 11.706 1.00 93.88 119 ILE A CA 1
ATOM 946 C C . ILE A 1 119 ? -3.154 3.462 10.827 1.00 93.88 119 ILE A C 1
ATOM 948 O O . ILE A 1 119 ? -2.873 4.656 10.899 1.00 93.88 119 ILE A O 1
ATOM 952 N N . LEU A 1 120 ? -4.054 2.984 9.976 1.00 93.94 120 LEU A N 1
ATOM 953 C CA . LEU A 1 120 ? -4.922 3.790 9.130 1.00 93.94 120 LEU A CA 1
ATOM 954 C C . LEU A 1 120 ? -6.324 3.811 9.732 1.00 93.94 120 LEU A C 1
ATOM 956 O O . LEU A 1 120 ? -6.924 2.753 9.915 1.00 93.94 120 LEU A O 1
ATOM 960 N N . GLU A 1 121 ? -6.862 4.994 10.010 1.00 93.12 121 GLU A N 1
ATOM 961 C CA . GLU A 1 121 ? -8.250 5.140 10.454 1.00 93.12 121 GLU A CA 1
ATOM 962 C C . GLU A 1 121 ? -9.173 5.264 9.244 1.00 93.12 121 GLU A C 1
ATOM 964 O O . GLU A 1 121 ? -9.215 6.279 8.543 1.00 93.12 121 GLU A O 1
ATOM 969 N N . LEU A 1 122 ? -9.918 4.194 8.999 1.00 88.44 122 LEU A N 1
ATOM 970 C CA . LEU A 1 122 ? -10.870 4.060 7.912 1.00 88.44 122 LEU A CA 1
ATOM 971 C C . LEU A 1 122 ? -12.227 4.590 8.378 1.00 88.44 122 LEU A C 1
ATOM 973 O O . LEU A 1 122 ? -13.165 3.833 8.607 1.00 88.44 122 LEU A O 1
ATOM 977 N N . ASN A 1 123 ? -12.332 5.901 8.580 1.00 74.69 123 ASN A N 1
ATOM 978 C CA . ASN A 1 123 ? -13.621 6.506 8.902 1.00 74.69 123 ASN A CA 1
ATOM 979 C C . ASN A 1 123 ? -14.611 6.215 7.760 1.00 74.69 123 ASN A C 1
ATOM 981 O O . ASN A 1 123 ? -14.269 6.390 6.590 1.00 74.69 123 ASN A O 1
ATOM 985 N N . ALA A 1 124 ? -15.835 5.793 8.097 1.00 57.75 124 ALA A N 1
ATOM 986 C CA . ALA A 1 124 ? -16.862 5.249 7.191 1.00 57.75 124 ALA A CA 1
ATOM 987 C C . ALA A 1 124 ? -17.326 6.166 6.027 1.00 57.75 124 ALA A C 1
ATOM 989 O O . ALA A 1 124 ? -18.269 5.846 5.314 1.00 57.75 124 ALA A O 1
ATOM 990 N N . VAL A 1 125 ? -16.680 7.311 5.809 1.00 51.78 125 VAL A N 1
ATOM 991 C CA . VAL A 1 125 ? -17.117 8.388 4.910 1.00 51.78 125 VAL A CA 1
ATOM 992 C C . VAL A 1 125 ? -16.564 8.240 3.478 1.00 51.78 125 VAL A C 1
ATOM 994 O O . VAL A 1 125 ? -16.862 9.064 2.620 1.00 51.78 125 VAL A O 1
ATOM 997 N N . GLN A 1 126 ? -15.731 7.236 3.176 1.00 51.69 126 GLN A N 1
ATOM 998 C CA . GLN A 1 126 ? -14.892 7.275 1.959 1.00 51.69 126 GLN A CA 1
ATOM 999 C C . GLN A 1 126 ? -14.999 6.072 1.011 1.00 51.69 126 GLN A C 1
ATOM 1001 O O . GLN A 1 126 ? -14.309 6.049 -0.008 1.00 51.69 126 GLN A O 1
ATOM 1006 N N . ALA A 1 127 ? -15.900 5.119 1.265 1.00 48.75 127 ALA A N 1
ATOM 1007 C CA . ALA A 1 127 ? -16.055 3.929 0.420 1.00 48.75 127 ALA A CA 1
ATOM 1008 C C . ALA A 1 127 ? -16.608 4.208 -1.000 1.00 48.75 127 ALA A C 1
ATOM 1010 O O . ALA A 1 127 ? -16.563 3.327 -1.850 1.00 48.75 127 ALA A O 1
ATOM 1011 N N . GLU A 1 128 ? -17.089 5.419 -1.307 1.00 45.84 128 GLU A N 1
ATOM 1012 C CA . GLU A 1 128 ? -17.863 5.664 -2.538 1.00 45.84 128 GLU A CA 1
ATOM 1013 C C . GLU A 1 128 ? -17.081 6.249 -3.732 1.00 45.84 128 GLU A C 1
ATOM 1015 O O . GLU A 1 128 ? -17.670 6.476 -4.786 1.00 45.84 128 GLU A O 1
ATOM 1020 N N . ARG A 1 129 ? -15.772 6.532 -3.629 1.00 50.53 129 ARG A N 1
ATOM 1021 C CA . ARG A 1 129 ? -15.112 7.422 -4.616 1.00 50.53 129 ARG A CA 1
ATOM 1022 C C . ARG A 1 129 ? -14.137 6.815 -5.626 1.00 50.53 129 ARG A C 1
ATOM 1024 O O . ARG A 1 129 ? -13.715 7.556 -6.505 1.00 50.53 129 ARG A O 1
ATOM 1031 N N . HIS A 1 130 ? -13.793 5.526 -5.575 1.00 45.41 130 HIS A N 1
ATOM 1032 C CA . HIS A 1 130 ? -12.693 4.997 -6.412 1.00 45.41 130 HIS A CA 1
ATOM 1033 C C . HIS A 1 130 ? -13.069 3.976 -7.504 1.00 45.41 130 HIS A C 1
ATOM 1035 O O . HIS A 1 130 ? -12.178 3.390 -8.109 1.00 45.41 130 HIS A O 1
ATOM 1041 N N . MET A 1 131 ? -14.358 3.787 -7.814 1.00 43.25 131 MET A N 1
ATOM 1042 C CA . MET A 1 131 ? -14.810 2.882 -8.892 1.00 43.25 131 MET A CA 1
ATOM 1043 C C . MET A 1 131 ? -15.305 3.580 -10.175 1.00 43.25 131 MET A C 1
ATOM 1045 O O . MET A 1 131 ? -15.759 2.896 -11.087 1.00 43.25 131 MET A O 1
ATOM 1049 N N . ASN A 1 132 ? -15.184 4.910 -10.300 1.00 43.56 132 ASN A N 1
ATOM 1050 C CA . ASN A 1 132 ? -15.835 5.663 -11.389 1.00 43.56 132 ASN A CA 1
ATOM 1051 C C . ASN A 1 132 ? -14.898 6.361 -12.397 1.00 43.56 132 ASN A C 1
ATOM 1053 O O . ASN A 1 132 ? -15.370 7.216 -13.138 1.00 43.56 132 ASN A O 1
ATOM 1057 N N . GLU A 1 133 ? -13.610 6.009 -12.496 1.00 45.19 133 GLU A N 1
ATOM 1058 C CA . GLU A 1 133 ? -12.708 6.653 -13.481 1.00 45.19 133 GLU A CA 1
ATOM 1059 C C . GLU A 1 133 ? -12.169 5.735 -14.592 1.00 45.19 133 GLU A C 1
ATOM 1061 O O . GLU A 1 133 ? -11.416 6.193 -15.445 1.00 45.19 133 GLU A O 1
ATOM 1066 N N . THR A 1 134 ? -12.591 4.466 -14.679 1.00 47.09 134 THR A N 1
ATOM 1067 C CA . THR A 1 134 ? -12.136 3.563 -15.767 1.00 47.09 134 THR A CA 1
ATOM 1068 C C . THR A 1 134 ? -13.199 3.230 -16.822 1.00 47.09 134 THR A C 1
ATOM 1070 O O . THR A 1 134 ? -12.933 2.449 -17.729 1.00 47.09 134 THR A O 1
ATOM 1073 N N . SER A 1 135 ? -14.383 3.853 -16.785 1.00 43.06 135 SER A N 1
ATOM 1074 C CA . SER A 1 135 ? -15.376 3.768 -17.874 1.00 43.06 135 SER A CA 1
ATOM 1075 C C . SER A 1 135 ? -15.476 5.083 -18.644 1.00 43.06 135 SER A C 1
ATOM 1077 O O . SER A 1 135 ? -16.479 5.782 -18.585 1.00 43.06 135 SER A O 1
ATOM 1079 N N . CYS A 1 136 ? -14.423 5.430 -19.380 1.00 36.53 136 CYS A N 1
ATOM 1080 C CA . CYS A 1 136 ? -14.529 6.385 -20.483 1.00 36.53 136 CYS A CA 1
ATOM 1081 C C . CYS A 1 136 ? -13.517 6.018 -21.571 1.00 36.53 136 CYS A C 1
ATOM 1083 O O . CYS A 1 136 ? -12.524 6.698 -21.803 1.00 36.53 136 CYS A O 1
ATOM 1085 N N . CYS A 1 137 ? -13.735 4.861 -22.192 1.00 37.34 137 CYS A N 1
ATOM 1086 C CA . CYS A 1 137 ? -13.106 4.518 -23.460 1.00 37.34 137 CYS A CA 1
ATOM 1087 C C . CYS A 1 137 ? -14.117 3.734 -24.299 1.00 37.34 137 CYS A C 1
ATOM 1089 O O . CYS A 1 137 ? -13.989 2.533 -24.511 1.00 37.34 137 CYS A O 1
ATOM 1091 N N . THR A 1 138 ? -15.205 4.394 -24.692 1.00 43.56 138 THR A N 1
ATOM 1092 C CA . THR A 1 138 ? -16.051 3.995 -25.825 1.00 43.56 138 THR A CA 1
ATOM 1093 C C . THR A 1 138 ? -16.785 5.246 -26.309 1.00 43.56 138 THR A C 1
ATOM 1095 O O . THR A 1 138 ? -17.312 5.980 -25.474 1.00 43.56 138 THR A O 1
ATOM 1098 N N . ILE A 1 139 ? -16.883 5.400 -27.639 1.00 41.91 139 ILE A N 1
ATOM 1099 C CA . ILE A 1 139 ? -17.630 6.418 -28.413 1.00 41.91 139 ILE A CA 1
ATOM 1100 C C . ILE A 1 139 ? -16.799 7.714 -28.604 1.00 41.91 139 ILE A C 1
ATOM 1102 O O . ILE A 1 139 ? -16.536 8.405 -27.629 1.00 41.91 139 ILE A O 1
ATOM 1106 N N . LEU A 1 140 ? -16.285 8.111 -29.781 1.00 42.31 140 LEU A N 1
ATOM 1107 C CA . LEU A 1 140 ? -16.559 7.854 -31.212 1.00 42.31 140 LEU A CA 1
ATOM 1108 C C . LEU A 1 140 ? -15.263 7.581 -31.993 1.00 42.31 140 LEU A C 1
ATOM 1110 O O . LEU A 1 140 ? -14.234 8.201 -31.644 1.00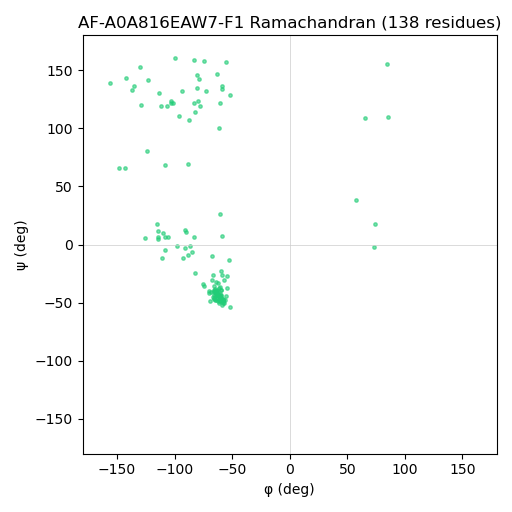 42.31 140 LEU A O 1
#

InterPro domains:
  IPR002625 Smr domain [PF01713] (48-108)
  IPR002625 Smr domain [PS50828] (48-123)
  IPR002625 Smr domain [SM00463] (45-123)
  IPR036063 Smr domain superfamily [G3DSA:3.30.1370.110] (24-123)
  IPR036063 Smr domain superfamily [SSF160443] (47-120)
  IPR053020 Smr domain-containing protein [PTHR47417] (2-139)

Foldseek 3Di:
DDDPVVVVVVVVVVVVVVVVVVVVVVVLLVVQVVVQCVVCVPPPLQEGENEPHDQVSSVVVVVVSLLVCLVVVNQKHKYFQDQFPPPPPTDSPNVVSVVVVCVVQVWDWDDDPRNRMIMTGSDNPRNPPDPPDPPDDDDD

Mean predicted aligned error: 10.19 Å

Sequence (140 aa):
MWKLGDKSQAKQLSNEKQELYNQMNDKNRKAAELIFHFYNKNCPSSVIDLHGLRVDEALTFLSKKVHDCSANGNNQLTVITGIGNNSKEQTPRIKPEVIQFAQRNKITVVYTPNEGQLILELNAVQAERHMNETSCCTIL

Secondary structure (DSSP, 8-state):
---HHHHHHHHHHHHHHHHHHHHHHHHHHHHHHHHHHHHHTTS-TTEEE-TTS-HHHHHHHHHHHHHHHHHTT-SEEEEE-------TT----HHHHHHHHHHHHTPEEEEPSSTTEEEEE--TT-TTSSSSSS------

Organism: NCBI:txid1234261

Nearest PDB structures (foldseek):
  2vkc-assembly1_A  TM=7.822E-01  e=1.756E-06  Homo sapiens
  3fau-assembly3_B  TM=8.189E-01  e=2.361E-05  Homo sapiens
  3qd7-assembly1_X  TM=8.441E-01  e=3.290E-03  Escherichia coli K-12
  4od6-assembly1_A  TM=8.230E-01  e=6.723E-03  Deinococcus radiodurans R1 = ATCC 13939 = DSM 20539
  3zie-assembly1_A  TM=5.910E-01  e=4.027E-01  Archaeoglobus fulgidus